Protein AF-A0A2M9MW42-F1 (afdb_monomer_lite)

Structure (mmCIF, N/CA/C/O backbone):
data_AF-A0A2M9MW42-F1
#
_entry.id   AF-A0A2M9MW42-F1
#
loop_
_atom_site.group_PDB
_atom_site.id
_atom_site.type_symbol
_atom_site.label_atom_id
_atom_site.label_alt_id
_atom_site.label_comp_id
_atom_site.label_asym_id
_atom_site.label_entity_id
_atom_site.label_seq_id
_atom_site.pdbx_PDB_ins_code
_atom_site.Cartn_x
_atom_site.Cartn_y
_atom_site.Cartn_z
_atom_site.occupancy
_atom_site.B_iso_or_equiv
_atom_site.auth_seq_id
_atom_site.auth_comp_id
_atom_site.auth_asym_id
_atom_site.auth_atom_id
_atom_site.pdbx_PDB_model_num
ATOM 1 N N . MET A 1 1 ? 10.312 -15.943 3.083 1.00 52.34 1 MET A N 1
ATOM 2 C CA . MET A 1 1 ? 10.004 -14.514 3.281 1.00 52.34 1 MET A CA 1
ATOM 3 C C . MET A 1 1 ? 8.627 -14.307 2.696 1.00 52.34 1 MET A C 1
ATOM 5 O O . MET A 1 1 ? 8.451 -14.637 1.530 1.00 52.34 1 MET A O 1
ATOM 9 N N . GLU A 1 2 ? 7.648 -13.920 3.509 1.00 71.31 2 GLU A N 1
ATOM 10 C CA . GLU A 1 2 ? 6.302 -13.631 3.005 1.00 71.31 2 GLU A CA 1
ATOM 11 C C . GLU A 1 2 ? 6.335 -12.321 2.212 1.00 71.31 2 GLU A C 1
ATOM 13 O O . GLU A 1 2 ? 7.045 -11.384 2.576 1.00 71.31 2 GLU A O 1
ATOM 18 N N . ASN A 1 3 ? 5.636 -12.295 1.080 1.00 88.69 3 ASN A N 1
ATOM 19 C CA . ASN A 1 3 ? 5.576 -11.137 0.201 1.00 88.69 3 ASN A CA 1
ATOM 20 C C . ASN A 1 3 ? 4.770 -10.034 0.911 1.00 88.69 3 ASN A C 1
ATOM 22 O O . ASN A 1 3 ? 3.671 -10.321 1.393 1.00 88.69 3 ASN A O 1
ATOM 26 N N . PRO A 1 4 ? 5.259 -8.784 1.000 1.00 90.62 4 PRO A N 1
ATOM 27 C CA . PRO A 1 4 ? 4.539 -7.735 1.716 1.00 90.62 4 PRO A CA 1
ATOM 28 C C . PRO A 1 4 ? 3.163 -7.444 1.100 1.00 90.62 4 PRO A C 1
ATOM 30 O O . PRO A 1 4 ? 2.255 -7.046 1.823 1.00 90.62 4 PRO A O 1
ATOM 33 N N . LEU A 1 5 ? 2.968 -7.724 -0.194 1.00 91.25 5 LEU A N 1
ATOM 34 C CA . LEU A 1 5 ? 1.649 -7.669 -0.824 1.00 91.25 5 LEU A CA 1
ATOM 35 C C . LEU A 1 5 ? 0.663 -8.689 -0.226 1.00 91.25 5 LEU A C 1
ATOM 37 O O . LEU A 1 5 ? -0.485 -8.341 0.036 1.00 91.25 5 LEU A O 1
ATOM 41 N N . ASP A 1 6 ? 1.107 -9.920 0.040 1.00 92.75 6 ASP A N 1
ATOM 42 C CA . ASP A 1 6 ? 0.253 -10.955 0.639 1.00 92.75 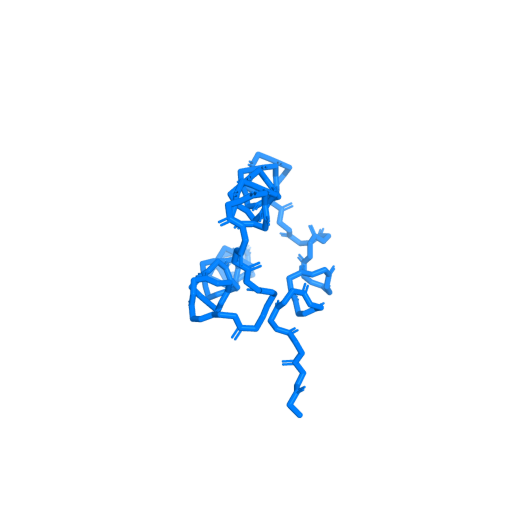6 ASP A CA 1
ATOM 43 C C . ASP A 1 6 ? -0.166 -10.559 2.061 1.00 92.75 6 ASP A C 1
ATOM 45 O O . ASP A 1 6 ? -1.314 -10.749 2.459 1.00 92.75 6 ASP A O 1
ATOM 49 N N . GLU A 1 7 ? 0.739 -9.941 2.821 1.00 92.50 7 GLU A N 1
ATOM 50 C CA . GLU A 1 7 ? 0.427 -9.397 4.145 1.00 92.50 7 GLU A CA 1
ATOM 51 C C . GLU A 1 7 ? -0.607 -8.264 4.085 1.00 92.50 7 GLU A C 1
ATOM 53 O O . GLU A 1 7 ? -1.495 -8.210 4.936 1.00 92.50 7 GLU A O 1
ATOM 58 N N . ILE A 1 8 ? -0.542 -7.390 3.071 1.00 92.12 8 ILE A N 1
ATOM 59 C CA . ILE A 1 8 ? -1.556 -6.344 2.851 1.00 92.12 8 ILE A CA 1
ATOM 60 C C . ILE A 1 8 ? -2.918 -6.984 2.574 1.00 92.12 8 ILE A C 1
ATOM 62 O O . ILE A 1 8 ? -3.919 -6.561 3.148 1.00 92.12 8 ILE A O 1
ATOM 66 N N . LEU A 1 9 ? -2.966 -8.037 1.752 1.00 91.75 9 LEU A N 1
ATOM 67 C CA . LEU A 1 9 ? -4.209 -8.753 1.458 1.00 91.75 9 LEU A CA 1
ATOM 68 C C . LEU A 1 9 ? -4.821 -9.382 2.718 1.00 91.75 9 LEU A C 1
ATOM 70 O O . LEU A 1 9 ? -6.035 -9.291 2.900 1.00 91.75 9 LEU A O 1
ATOM 74 N N . LYS A 1 10 ? -4.007 -9.939 3.625 1.00 92.69 10 LYS A N 1
ATOM 75 C CA . LYS A 1 10 ? -4.483 -10.521 4.897 1.00 92.69 10 LYS A CA 1
ATOM 76 C C . LYS A 1 10 ? -5.161 -9.499 5.813 1.00 92.69 10 LYS A C 1
ATOM 78 O O . LYS A 1 10 ? -6.108 -9.855 6.507 1.00 92.69 10 LYS A O 1
ATOM 83 N N . ILE A 1 11 ? -4.674 -8.257 5.831 1.00 92.06 11 ILE A N 1
ATOM 84 C CA . ILE A 1 11 ? -5.223 -7.182 6.676 1.00 92.06 11 ILE A CA 1
ATOM 85 C C . ILE A 1 11 ? -6.201 -6.266 5.934 1.00 92.06 11 ILE A C 1
ATOM 87 O O . ILE A 1 11 ? -6.783 -5.376 6.544 1.00 92.06 11 ILE A O 1
ATOM 91 N N . SER A 1 12 ? -6.402 -6.472 4.630 1.00 90.75 12 SER A N 1
ATOM 92 C CA . SER A 1 12 ? -7.232 -5.606 3.781 1.00 90.75 12 SER A CA 1
ATOM 93 C C . SER A 1 12 ? -8.672 -5.460 4.279 1.00 90.75 12 SER A C 1
ATOM 95 O O . SER A 1 12 ? -9.267 -4.397 4.138 1.00 90.75 12 SER A O 1
ATOM 97 N N . ASN A 1 13 ? -9.212 -6.501 4.914 1.00 91.12 13 ASN A N 1
ATOM 98 C CA . ASN A 1 13 ? -10.550 -6.521 5.504 1.00 91.12 13 ASN A CA 1
ATOM 99 C C . ASN A 1 13 ? -10.696 -5.665 6.775 1.00 91.12 13 ASN A C 1
ATOM 101 O O . ASN A 1 13 ? -11.819 -5.375 7.172 1.00 91.12 13 ASN A O 1
ATOM 105 N N . GLN A 1 14 ? -9.585 -5.294 7.411 1.00 91.69 14 GLN A N 1
ATOM 106 C CA . GLN A 1 14 ? -9.535 -4.437 8.599 1.00 91.69 14 GLN A CA 1
ATOM 107 C C . GLN A 1 14 ? -9.254 -2.975 8.234 1.00 91.69 14 GLN A C 1
ATOM 109 O O . GLN A 1 14 ? -9.260 -2.107 9.100 1.00 91.69 14 GLN A O 1
ATOM 114 N N . LEU A 1 15 ? -8.974 -2.684 6.961 1.00 90.44 15 LEU A N 1
ATOM 115 C CA . LEU A 1 15 ? -8.700 -1.327 6.511 1.00 90.44 15 LEU A CA 1
ATOM 116 C C . LEU A 1 15 ? -9.999 -0.612 6.122 1.00 90.44 15 LEU A C 1
ATOM 118 O O . LEU A 1 15 ? -10.853 -1.200 5.452 1.00 90.44 15 LEU A O 1
ATOM 122 N N . PRO A 1 16 ? -10.126 0.691 6.432 1.00 92.06 16 PRO A N 1
ATOM 123 C CA . PRO A 1 16 ? -11.176 1.515 5.855 1.00 92.06 16 PRO A CA 1
ATOM 124 C C . PRO A 1 16 ? -11.119 1.469 4.325 1.00 92.06 16 PRO A C 1
ATOM 126 O O . PRO A 1 16 ? -10.036 1.531 3.738 1.00 92.06 16 PRO A O 1
ATOM 129 N N . MET A 1 17 ? -12.281 1.439 3.666 1.00 91.38 17 MET A N 1
ATOM 130 C CA . MET A 1 17 ? -12.375 1.332 2.201 1.00 91.38 17 MET A CA 1
ATOM 131 C C . MET A 1 17 ? -11.528 2.390 1.472 1.00 91.38 17 MET A C 1
ATOM 133 O O . MET A 1 17 ? -10.848 2.068 0.501 1.00 91.38 17 MET A O 1
ATOM 137 N N . VAL A 1 18 ? -11.513 3.630 1.975 1.00 92.25 18 VAL A N 1
ATOM 138 C CA . VAL A 1 18 ? -10.717 4.735 1.410 1.00 92.25 18 VAL A CA 1
ATOM 139 C C . VAL A 1 18 ? -9.213 4.442 1.481 1.00 92.25 18 VAL A C 1
ATOM 141 O O . VAL A 1 18 ? -8.491 4.676 0.516 1.00 92.25 18 VAL A O 1
ATOM 144 N N . VAL A 1 19 ? -8.746 3.889 2.604 1.00 92.00 19 VAL A N 1
ATOM 145 C CA . VAL A 1 19 ? -7.333 3.543 2.823 1.00 92.00 19 VAL A CA 1
ATOM 146 C C . VAL A 1 19 ? -6.930 2.364 1.941 1.00 92.00 19 VAL A C 1
ATOM 148 O O . VAL A 1 19 ? -5.894 2.412 1.281 1.00 92.00 19 VAL A O 1
ATOM 151 N N . LEU A 1 20 ? -7.768 1.326 1.876 1.00 93.69 20 LEU A N 1
ATOM 152 C CA . LEU A 1 20 ? -7.533 0.171 1.012 1.00 93.69 20 LEU A CA 1
ATOM 153 C C . LEU A 1 20 ? -7.453 0.574 -0.468 1.00 93.69 20 LEU A C 1
ATOM 155 O O . LEU A 1 20 ? -6.594 0.079 -1.196 1.00 93.69 20 LEU A O 1
ATOM 159 N N . GLN A 1 21 ? -8.326 1.478 -0.915 1.00 95.12 21 GLN A N 1
ATOM 160 C CA . GLN A 1 21 ? -8.330 1.962 -2.293 1.00 95.12 21 GLN A CA 1
ATOM 161 C C . GLN A 1 21 ? -7.057 2.753 -2.633 1.00 95.12 21 GLN A C 1
ATOM 163 O O . GLN A 1 21 ? -6.477 2.519 -3.692 1.00 95.12 21 GLN A O 1
ATOM 168 N N . ASP A 1 22 ? -6.595 3.634 -1.740 1.00 94.62 22 ASP A N 1
ATOM 169 C CA . ASP A 1 22 ? -5.345 4.389 -1.924 1.00 94.62 22 ASP A CA 1
ATOM 170 C C . ASP A 1 22 ? -4.127 3.454 -2.011 1.00 94.62 22 ASP A C 1
ATOM 172 O O . ASP A 1 22 ? -3.324 3.564 -2.939 1.00 94.62 22 ASP A O 1
ATOM 176 N N . ILE A 1 23 ? -4.034 2.469 -1.112 1.00 93.69 23 ILE A N 1
ATOM 177 C CA . ILE A 1 23 ? -2.952 1.474 -1.123 1.00 93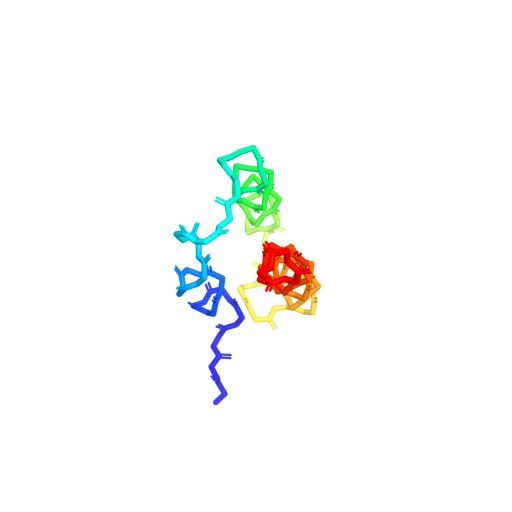.69 23 ILE A CA 1
ATOM 178 C C . ILE A 1 23 ? -2.979 0.655 -2.418 1.00 93.69 23 ILE A C 1
ATOM 180 O O . ILE A 1 23 ? -1.945 0.502 -3.069 1.00 93.69 23 ILE A O 1
ATOM 184 N N . ASN A 1 24 ? -4.150 0.160 -2.828 1.00 94.25 24 ASN A N 1
ATOM 185 C CA . ASN A 1 24 ? -4.286 -0.603 -4.069 1.00 94.25 24 ASN A CA 1
ATOM 186 C C . ASN A 1 24 ? -3.872 0.218 -5.295 1.00 94.25 24 ASN A C 1
ATOM 188 O O . ASN A 1 24 ? -3.180 -0.310 -6.165 1.00 94.25 24 ASN A O 1
ATOM 192 N N . GLN A 1 25 ? -4.244 1.501 -5.354 1.00 95.88 25 GLN A N 1
ATOM 193 C CA . GLN A 1 25 ? -3.851 2.386 -6.451 1.00 95.88 25 GLN A CA 1
ATOM 194 C C . GLN A 1 25 ? -2.332 2.579 -6.488 1.00 95.88 25 GLN A C 1
ATOM 196 O O . GLN A 1 25 ? -1.713 2.357 -7.524 1.00 95.88 25 GLN A O 1
ATOM 201 N N . ARG A 1 26 ? -1.710 2.900 -5.348 1.00 94.69 26 ARG A N 1
ATOM 202 C CA . ARG A 1 26 ? -0.254 3.094 -5.238 1.00 94.69 26 ARG A CA 1
ATOM 203 C C . ARG A 1 26 ? 0.539 1.859 -5.637 1.00 94.69 26 ARG A C 1
ATOM 205 O O . ARG A 1 26 ? 1.555 1.965 -6.319 1.00 94.69 26 ARG A O 1
ATOM 212 N N . ILE A 1 27 ? 0.089 0.685 -5.200 1.00 94.56 27 ILE A N 1
ATOM 213 C CA . ILE A 1 27 ? 0.715 -0.587 -5.563 1.00 94.56 27 ILE A CA 1
ATOM 214 C C . ILE A 1 27 ? 0.533 -0.847 -7.058 1.00 94.56 27 ILE A C 1
ATOM 216 O O . ILE A 1 27 ? 1.497 -1.210 -7.726 1.00 94.56 27 ILE A O 1
ATOM 220 N N . GLY A 1 28 ? -0.672 -0.634 -7.592 1.00 95.00 28 GLY A N 1
ATOM 221 C CA . GLY A 1 28 ? -0.958 -0.780 -9.018 1.00 95.00 28 GLY A CA 1
ATOM 222 C C . GLY A 1 28 ? -0.069 0.112 -9.881 1.00 95.00 28 GLY A C 1
ATOM 223 O O . GLY A 1 28 ? 0.555 -0.377 -10.822 1.00 95.00 28 GLY A O 1
ATOM 224 N N . ASP A 1 29 ? 0.061 1.384 -9.508 1.00 96.00 29 ASP A N 1
ATOM 225 C CA . ASP A 1 29 ? 0.921 2.351 -10.190 1.00 96.00 29 ASP A CA 1
ATOM 226 C C . ASP A 1 29 ? 2.395 1.926 -10.116 1.00 96.00 29 ASP A C 1
ATOM 228 O O . ASP A 1 29 ? 3.100 1.937 -11.125 1.00 96.00 29 ASP A O 1
ATOM 232 N N . TRP A 1 30 ? 2.860 1.465 -8.949 1.00 94.88 30 TRP A N 1
ATOM 233 C CA . TRP A 1 30 ? 4.231 0.979 -8.772 1.00 94.88 30 TRP A CA 1
ATOM 234 C C . TRP A 1 30 ?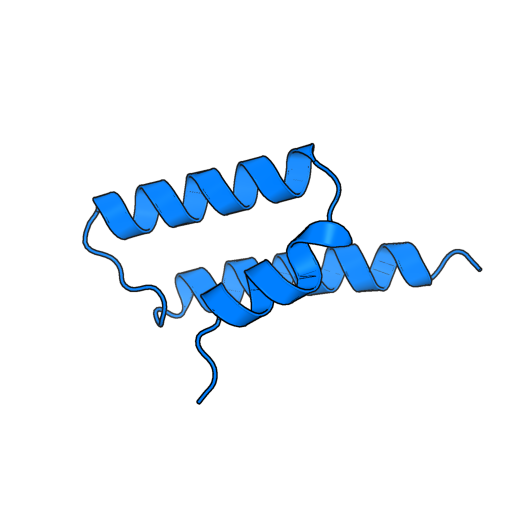 4.542 -0.231 -9.659 1.00 94.88 30 TRP A C 1
ATOM 236 O O . TRP A 1 30 ? 5.571 -0.267 -10.335 1.00 94.88 30 TRP A O 1
ATOM 246 N N . LEU A 1 31 ? 3.636 -1.210 -9.699 1.00 94.25 31 LEU A N 1
ATOM 247 C CA . LEU A 1 31 ? 3.778 -2.394 -10.547 1.00 94.25 31 LEU A CA 1
ATOM 248 C C . LEU A 1 31 ? 3.727 -2.024 -12.038 1.00 94.25 31 LEU A C 1
ATOM 250 O O . LEU A 1 31 ? 4.504 -2.560 -12.827 1.00 94.25 31 LEU A O 1
ATOM 254 N N . ALA A 1 32 ? 2.873 -1.071 -12.427 1.00 95.75 32 ALA A N 1
ATOM 255 C CA . ALA A 1 32 ? 2.794 -0.569 -13.799 1.00 95.75 32 ALA A CA 1
ATOM 256 C C . ALA A 1 32 ? 4.087 0.139 -14.247 1.00 95.75 32 ALA A C 1
ATOM 258 O O . ALA A 1 32 ? 4.449 0.078 -15.421 1.00 95.75 32 ALA A O 1
ATOM 259 N N . MET A 1 33 ? 4.819 0.754 -13.314 1.00 94.94 33 MET A N 1
ATOM 260 C CA . MET A 1 33 ? 6.138 1.351 -13.555 1.00 94.94 33 MET A CA 1
ATOM 261 C C . MET A 1 33 ? 7.283 0.321 -13.617 1.00 94.94 33 MET A C 1
ATOM 263 O O . MET A 1 33 ? 8.437 0.700 -13.819 1.00 94.94 33 MET A O 1
ATOM 267 N N . GLY A 1 34 ? 6.988 -0.975 -13.465 1.00 94.62 34 GLY A N 1
ATOM 268 C CA . GLY A 1 34 ? 7.981 -2.054 -13.446 1.00 94.62 34 GLY A CA 1
ATOM 269 C C . GLY A 1 34 ? 8.552 -2.360 -12.058 1.00 94.62 34 GLY A C 1
ATOM 270 O O . GLY A 1 34 ? 9.532 -3.101 -11.949 1.00 94.62 34 GLY A O 1
ATOM 271 N N . GLY A 1 35 ? 7.955 -1.803 -11.004 1.00 93.25 35 GLY A N 1
ATOM 272 C CA . GLY A 1 35 ? 8.253 -2.157 -9.624 1.00 93.25 35 GLY A CA 1
ATOM 273 C C . GLY A 1 35 ? 7.821 -3.584 -9.283 1.00 93.25 35 GLY A C 1
ATOM 274 O O . GLY A 1 35 ? 7.015 -4.205 -9.979 1.00 93.25 35 GLY A O 1
ATOM 275 N N . LYS A 1 36 ? 8.366 -4.131 -8.198 1.00 93.50 36 LYS A N 1
ATOM 276 C CA . LYS A 1 36 ? 8.070 -5.487 -7.724 1.00 93.50 36 LYS A CA 1
ATOM 277 C C . LYS A 1 36 ? 7.254 -5.453 -6.445 1.00 93.50 36 LYS A C 1
ATOM 279 O O . LYS A 1 36 ? 7.409 -4.574 -5.602 1.00 93.50 36 LYS A O 1
ATOM 284 N N . SER A 1 37 ? 6.450 -6.496 -6.252 1.00 88.50 37 SER A N 1
ATOM 285 C CA . SER A 1 37 ? 5.682 -6.701 -5.020 1.00 88.50 37 SER A CA 1
ATOM 286 C C . SER A 1 37 ? 6.567 -6.853 -3.778 1.00 88.50 37 SER A C 1
ATOM 288 O O . SER A 1 37 ? 6.085 -6.679 -2.674 1.00 88.50 37 SER A O 1
ATOM 290 N N . THR A 1 38 ? 7.848 -7.184 -3.948 1.00 90.44 38 THR A N 1
ATOM 291 C CA . THR A 1 38 ? 8.830 -7.362 -2.868 1.00 90.44 38 THR A CA 1
ATOM 292 C C . THR A 1 38 ? 9.702 -6.130 -2.635 1.00 90.44 38 THR A C 1
ATOM 294 O O . THR A 1 38 ? 10.676 -6.212 -1.893 1.00 90.44 38 THR A O 1
ATOM 297 N N . ASP A 1 39 ? 9.431 -5.018 -3.319 1.00 93.56 39 ASP A N 1
ATOM 298 C CA . ASP A 1 39 ? 10.214 -3.801 -3.138 1.00 93.56 39 ASP A CA 1
ATOM 299 C C . ASP A 1 39 ? 9.915 -3.163 -1.782 1.00 93.56 39 ASP A C 1
ATOM 301 O O . ASP A 1 39 ? 8.789 -3.213 -1.279 1.00 93.56 39 ASP A O 1
ATOM 305 N N . SER A 1 40 ? 10.903 -2.453 -1.235 1.00 92.56 40 SER A N 1
ATOM 306 C CA . SER A 1 40 ? 10.755 -1.710 0.022 1.00 92.56 40 SER A CA 1
ATOM 307 C C . SER A 1 40 ? 9.612 -0.689 -0.012 1.00 92.56 40 SER A C 1
ATOM 309 O O . SER A 1 40 ? 9.083 -0.323 1.033 1.00 92.56 40 SER A O 1
ATOM 311 N N . TYR A 1 41 ? 9.183 -0.243 -1.198 1.00 93.31 41 TYR A N 1
ATOM 312 C CA . TYR A 1 41 ? 7.993 0.596 -1.342 1.00 93.31 41 TYR A CA 1
ATOM 313 C C . TYR A 1 41 ? 6.713 -0.116 -0.874 1.00 93.31 41 TYR A C 1
ATOM 315 O O . TYR A 1 41 ? 5.899 0.468 -0.161 1.00 93.31 41 TYR A O 1
ATOM 323 N N . ILE A 1 42 ? 6.553 -1.397 -1.213 1.00 93.88 42 ILE A N 1
ATOM 324 C CA . ILE A 1 42 ? 5.396 -2.205 -0.808 1.00 93.88 42 ILE A CA 1
ATOM 325 C C . ILE A 1 42 ? 5.460 -2.507 0.691 1.00 93.88 42 ILE A C 1
ATOM 327 O O . ILE A 1 42 ? 4.436 -2.472 1.371 1.00 93.88 42 ILE A O 1
ATOM 331 N N . GLU A 1 43 ? 6.661 -2.707 1.240 1.00 93.94 43 GLU A N 1
ATOM 332 C CA . GLU A 1 43 ? 6.856 -2.825 2.691 1.00 93.94 43 GLU A CA 1
ATOM 333 C C . GLU A 1 43 ? 6.413 -1.557 3.437 1.00 93.94 43 GLU A C 1
ATOM 335 O O . GLU A 1 43 ? 5.793 -1.652 4.498 1.00 93.94 43 GLU A O 1
ATOM 340 N N . GLN A 1 44 ? 6.660 -0.369 2.874 1.00 94.69 44 GLN A N 1
ATOM 341 C CA . GLN A 1 44 ? 6.166 0.889 3.444 1.00 94.69 44 GLN A CA 1
ATOM 342 C C . GLN A 1 44 ? 4.632 0.962 3.420 1.00 94.69 44 GLN A C 1
ATOM 344 O O . GLN A 1 44 ? 4.035 1.352 4.425 1.00 94.69 44 GLN A O 1
ATOM 349 N N . GLN A 1 45 ? 3.988 0.541 2.321 1.00 94.81 45 GLN A N 1
ATOM 350 C CA . GLN A 1 45 ? 2.520 0.468 2.245 1.00 94.81 45 GLN A CA 1
ATOM 351 C C . GLN A 1 45 ? 1.949 -0.516 3.274 1.00 94.81 45 GLN A C 1
ATOM 353 O O . GLN A 1 45 ? 0.971 -0.209 3.954 1.00 94.81 45 GLN A O 1
ATOM 358 N N . LEU A 1 46 ? 2.603 -1.665 3.464 1.00 94.00 46 LEU A N 1
ATOM 359 C CA . LEU A 1 46 ? 2.234 -2.633 4.494 1.00 94.00 46 LEU A CA 1
ATOM 360 C C . LEU A 1 46 ? 2.360 -2.042 5.901 1.00 94.00 46 LEU A C 1
ATOM 362 O O . LEU A 1 46 ? 1.479 -2.227 6.740 1.00 94.00 46 LEU A O 1
ATOM 366 N N . GLN A 1 47 ? 3.452 -1.337 6.188 1.00 93.19 47 GLN A N 1
ATOM 367 C CA . GLN A 1 47 ? 3.674 -0.757 7.508 1.00 93.19 47 GLN A CA 1
ATOM 368 C C . GLN A 1 47 ? 2.661 0.352 7.818 1.00 93.19 47 GLN A C 1
ATOM 370 O O . GLN A 1 47 ? 2.197 0.455 8.954 1.00 93.19 47 GLN A O 1
ATOM 375 N N . PHE A 1 48 ? 2.280 1.135 6.807 1.00 92.38 48 PHE A N 1
ATOM 376 C CA . PHE A 1 48 ? 1.187 2.096 6.892 1.00 92.38 48 PHE A CA 1
ATOM 377 C C . PHE A 1 48 ? -0.139 1.393 7.196 1.00 92.38 48 PHE A C 1
ATOM 379 O O . PHE A 1 48 ? -0.751 1.688 8.218 1.00 92.38 48 PHE A O 1
ATOM 386 N N . ALA A 1 49 ? -0.521 0.390 6.403 1.00 92.62 49 ALA A N 1
ATOM 387 C CA . ALA A 1 49 ? -1.731 -0.399 6.624 1.00 92.62 49 ALA A CA 1
ATOM 388 C C . ALA A 1 49 ? -1.798 -0.996 8.043 1.00 92.62 49 ALA A C 1
ATOM 390 O O . ALA A 1 49 ? -2.805 -0.864 8.732 1.00 92.62 49 ALA A O 1
ATOM 391 N N . ARG A 1 50 ? -0.697 -1.576 8.539 1.00 92.25 50 ARG A N 1
ATOM 392 C CA . ARG A 1 50 ? -0.627 -2.128 9.903 1.00 92.25 50 ARG A CA 1
ATOM 393 C C . ARG A 1 50 ? -0.843 -1.083 10.996 1.00 92.25 50 ARG A C 1
ATOM 395 O O . ARG A 1 50 ? -1.380 -1.428 12.044 1.00 92.25 50 ARG A O 1
ATOM 402 N N . ARG A 1 51 ? -0.408 0.164 10.789 1.00 91.19 51 ARG A N 1
ATOM 403 C CA . ARG A 1 51 ? -0.653 1.250 11.752 1.00 91.19 51 ARG A CA 1
ATOM 404 C C . ARG A 1 51 ? -2.138 1.583 11.836 1.00 91.19 51 ARG A C 1
ATOM 406 O O . ARG A 1 51 ? -2.648 1.652 12.943 1.00 91.19 51 ARG A O 1
ATOM 413 N N . PHE A 1 52 ? -2.832 1.661 10.699 1.00 88.06 52 PHE A N 1
ATOM 414 C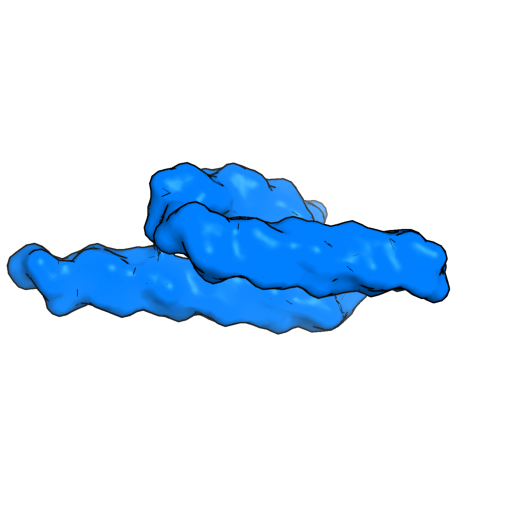 CA . PHE A 1 52 ? 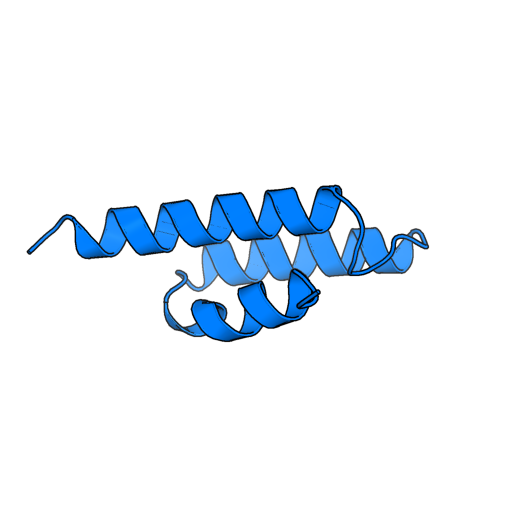-4.286 1.873 10.681 1.00 88.06 52 PHE A CA 1
ATOM 415 C C . PHE A 1 52 ? -5.037 0.781 11.438 1.00 88.06 52 PHE A C 1
ATOM 417 O O . PHE A 1 52 ? -5.877 1.086 12.274 1.00 88.06 52 PHE A O 1
ATOM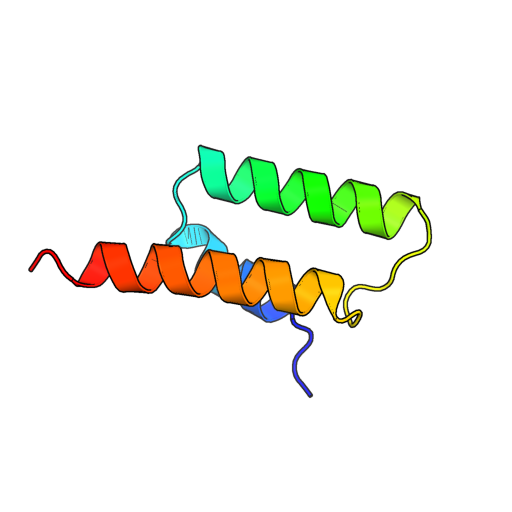 424 N N . VAL A 1 53 ? -4.681 -0.481 11.197 1.00 86.62 53 VAL A N 1
ATOM 425 C CA . VAL A 1 53 ? -5.296 -1.621 11.893 1.00 86.62 53 VAL A CA 1
ATOM 426 C C . VAL A 1 53 ? -5.041 -1.564 13.403 1.00 86.62 53 VAL A C 1
ATOM 428 O O . VAL A 1 53 ? -5.930 -1.844 14.197 1.00 86.62 53 VAL A O 1
ATOM 431 N N . LYS A 1 54 ? -3.827 -1.195 13.826 1.00 81.12 54 LYS A N 1
ATOM 432 C CA . LYS A 1 54 ? -3.469 -1.120 15.250 1.00 81.12 54 LYS A CA 1
ATOM 433 C C . LYS A 1 54 ? -4.181 0.025 15.981 1.00 81.12 54 LYS A C 1
ATOM 435 O O . LYS A 1 54 ? -4.529 -0.131 17.153 1.00 81.12 54 LYS A O 1
ATOM 440 N N . ASP A 1 55 ? -4.372 1.154 15.308 1.00 70.12 55 ASP A N 1
ATOM 441 C CA . ASP A 1 55 ? -5.039 2.319 15.887 1.00 70.12 55 ASP A CA 1
ATOM 442 C C . ASP A 1 55 ? -6.556 2.087 16.029 1.00 70.12 55 ASP A C 1
ATOM 444 O O . ASP A 1 55 ? -7.141 2.554 17.003 1.00 70.12 55 ASP A O 1
ATOM 448 N N . ASP A 1 56 ? -7.166 1.288 15.144 1.00 61.09 56 ASP A N 1
ATOM 449 C CA . ASP A 1 56 ? -8.584 0.889 15.226 1.00 61.09 56 ASP A CA 1
ATOM 450 C C . ASP A 1 56 ? -8.872 0.001 16.457 1.00 61.09 56 ASP A C 1
ATOM 452 O O . ASP A 1 56 ? -9.857 0.196 17.162 1.00 61.09 56 ASP A O 1
ATOM 456 N N . VAL A 1 57 ? -7.944 -0.900 16.805 1.00 58.34 57 VAL A N 1
ATOM 457 C CA . VAL A 1 57 ? -8.061 -1.806 17.972 1.00 58.34 57 VAL A CA 1
ATOM 458 C C . VAL A 1 57 ? -7.807 -1.091 19.313 1.00 58.34 57 VAL A C 1
ATOM 460 O O . VAL A 1 57 ? -8.081 -1.630 20.379 1.00 58.34 57 VAL A O 1
ATOM 463 N N . SER A 1 58 ? -7.296 0.144 19.301 1.00 57.25 58 SER A N 1
ATOM 464 C CA . SER A 1 58 ? -6.990 0.902 20.529 1.00 57.25 58 SER A CA 1
ATOM 465 C C . SER A 1 58 ? -8.187 1.704 21.076 1.00 57.25 58 SER A C 1
ATOM 467 O O . SER A 1 58 ? -8.006 2.562 21.940 1.00 57.25 58 SER A O 1
ATOM 469 N N . HIS A 1 59 ? -9.397 1.463 20.561 1.00 51.12 59 HIS A N 1
ATOM 470 C CA . HIS A 1 59 ? -10.663 2.052 21.018 1.00 51.12 59 HIS A CA 1
ATOM 471 C C . HIS A 1 59 ? -11.637 0.986 21.574 1.00 51.12 59 HIS A C 1
ATOM 473 O O . HIS A 1 59 ? -12.831 1.020 21.282 1.00 51.12 59 HIS A O 1
ATOM 479 N N . GLU A 1 60 ? -11.134 0.057 22.395 1.00 43.62 60 GLU A N 1
ATOM 480 C CA . GLU A 1 60 ? -11.942 -0.814 23.277 1.00 43.62 60 GLU A CA 1
ATOM 481 C C . GLU A 1 60 ? -11.717 -0.492 24.761 1.00 43.62 60 GLU A C 1
ATOM 483 O O . GLU A 1 60 ? -10.548 -0.270 25.160 1.00 43.62 60 GLU A O 1
#

Secondary structure (DSSP, 8-state):
---HHHHHHHHGGGS-HHHHHHHHHHHHHHHHTT--TTSHHHHHHHHHHHHHHHHHTT--

pLDDT: mean 87.95, std 12.36, range [43.62, 96.0]

Sequence (60 aa):
MENPLDEILKISNQLPMVVLQDINQRIGDWLAMGGKSTDSYIEQQLQFARRFVKDDVSHE

Radius of gyration: 11.67 Å; chains: 1; bounding box: 23×19×37 Å

Foldseek 3Di:
DDQLVVLCVVLLVLDDPVLSVVLVVVVVVCVVVVHDSRDVVSVVSSVVSVVRSVVVVVPD